Protein AF-A0A843H3G1-F1 (afdb_monomer_lite)

Radius of gyration: 16.41 Å; chains: 1; bounding box: 37×28×42 Å

Structure (mmCIF, N/CA/C/O backbone):
data_AF-A0A843H3G1-F1
#
_entry.id   AF-A0A843H3G1-F1
#
loop_
_atom_site.group_PDB
_atom_site.id
_atom_site.type_symbol
_atom_site.label_atom_id
_atom_site.label_alt_id
_atom_site.label_comp_id
_atom_site.label_asym_id
_atom_site.label_entity_id
_atom_site.label_seq_id
_atom_site.pdbx_PDB_ins_code
_atom_site.Cartn_x
_atom_site.Cartn_y
_atom_site.Cartn_z
_atom_site.occupancy
_atom_site.B_iso_or_equiv
_atom_site.auth_seq_id
_atom_site.auth_comp_id
_atom_site.auth_asym_id
_atom_site.auth_atom_id
_atom_site.pdbx_PDB_model_num
ATOM 1 N N . MET A 1 1 ? -7.427 -16.153 -4.219 1.00 50.53 1 MET A N 1
ATOM 2 C CA . MET A 1 1 ? -6.109 -15.785 -3.649 1.00 50.53 1 MET A CA 1
ATOM 3 C C . MET A 1 1 ? -4.988 -16.247 -4.589 1.00 50.53 1 MET A C 1
ATOM 5 O O . MET A 1 1 ? -4.167 -17.042 -4.159 1.00 50.53 1 MET A O 1
ATOM 9 N N . SER A 1 2 ? -4.984 -15.895 -5.889 1.00 53.91 2 SER A N 1
ATOM 10 C CA . SER A 1 2 ? -4.387 -16.849 -6.854 1.00 53.91 2 SER A CA 1
ATOM 11 C C . SER A 1 2 ? -3.677 -16.355 -8.126 1.00 53.91 2 SER A C 1
ATOM 13 O O . SER A 1 2 ? -3.407 -17.220 -8.944 1.00 53.91 2 SER A O 1
ATOM 15 N N . ASN A 1 3 ? -3.323 -15.078 -8.336 1.00 60.94 3 ASN A N 1
ATOM 16 C CA . ASN A 1 3 ? -2.420 -14.747 -9.468 1.00 60.94 3 ASN A CA 1
ATOM 17 C C . ASN A 1 3 ? -1.548 -13.499 -9.243 1.00 60.94 3 ASN A C 1
ATOM 19 O O . ASN A 1 3 ? -0.339 -13.566 -9.407 1.00 60.94 3 ASN A O 1
ATOM 23 N N . GLU A 1 4 ? -2.127 -12.407 -8.742 1.00 60.62 4 GLU A N 1
ATOM 24 C CA . GLU A 1 4 ? -1.436 -11.106 -8.612 1.00 60.62 4 GLU A CA 1
ATOM 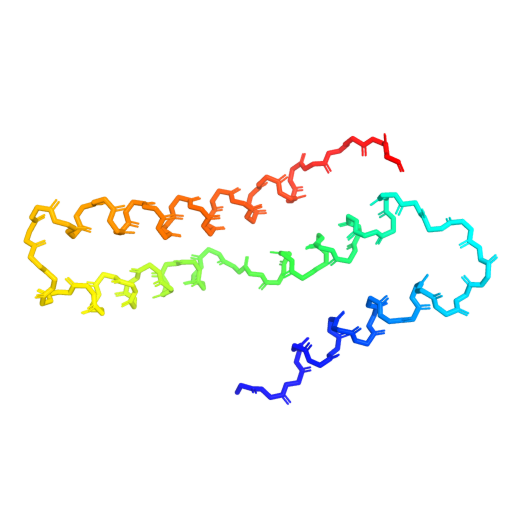25 C C . GLU A 1 4 ? -0.223 -11.118 -7.657 1.00 60.62 4 GLU A C 1
ATOM 27 O O . GLU A 1 4 ? 0.759 -10.417 -7.881 1.00 60.62 4 GLU A O 1
ATOM 32 N N . TYR A 1 5 ? -0.241 -11.942 -6.600 1.00 61.72 5 TYR A N 1
ATOM 33 C CA . TYR A 1 5 ? 0.911 -12.075 -5.691 1.00 61.72 5 TYR A CA 1
ATOM 34 C C . TYR A 1 5 ? 2.106 -12.786 -6.334 1.00 61.72 5 TYR A C 1
ATOM 36 O O . TYR A 1 5 ? 3.248 -12.473 -6.000 1.00 61.72 5 TYR A O 1
ATOM 44 N N . LEU A 1 6 ? 1.843 -13.749 -7.224 1.00 69.56 6 LEU A N 1
ATOM 45 C CA . LEU A 1 6 ? 2.894 -14.419 -7.990 1.00 69.56 6 LEU A CA 1
ATOM 46 C C . LEU A 1 6 ? 3.480 -13.438 -9.011 1.00 69.56 6 LEU A C 1
ATOM 48 O O . LEU A 1 6 ? 4.694 -13.337 -9.114 1.00 69.56 6 LEU A O 1
ATOM 52 N N . GLU A 1 7 ? 2.629 -12.622 -9.637 1.00 82.12 7 GLU A N 1
ATOM 53 C CA . GLU A 1 7 ? 3.048 -11.579 -10.581 1.00 82.12 7 GLU A CA 1
ATOM 54 C C . GLU A 1 7 ? 3.960 -10.522 -9.928 1.00 82.12 7 GLU A C 1
ATOM 56 O O . GLU A 1 7 ? 5.005 -10.196 -10.488 1.00 82.12 7 GLU A O 1
ATOM 61 N N . MET A 1 8 ? 3.648 -10.039 -8.715 1.00 84.38 8 MET A N 1
ATOM 62 C CA . MET A 1 8 ? 4.503 -9.055 -8.028 1.00 84.38 8 MET A CA 1
ATOM 63 C C . MET A 1 8 ? 5.875 -9.635 -7.666 1.00 84.38 8 MET A C 1
ATOM 65 O O . MET A 1 8 ? 6.896 -8.958 -7.796 1.00 84.38 8 MET A O 1
ATOM 69 N N . TYR A 1 9 ? 5.903 -10.883 -7.195 1.00 85.81 9 TYR A N 1
ATOM 70 C CA . TYR A 1 9 ? 7.150 -11.580 -6.890 1.00 85.81 9 TYR A CA 1
ATOM 71 C C . TYR A 1 9 ? 7.999 -11.782 -8.148 1.00 85.81 9 TYR A C 1
ATOM 73 O O . TYR A 1 9 ? 9.198 -11.510 -8.117 1.00 85.81 9 TYR A O 1
ATOM 81 N N . ASP A 1 10 ? 7.379 -12.203 -9.249 1.00 88.06 10 ASP A N 1
ATOM 82 C CA . ASP A 1 10 ? 8.059 -12.420 -10.524 1.00 88.06 10 ASP A CA 1
ATOM 83 C C . ASP A 1 10 ? 8.598 -11.101 -11.104 1.00 88.06 10 ASP A C 1
ATOM 85 O O . ASP A 1 10 ? 9.721 -11.065 -11.605 1.00 88.06 10 ASP A O 1
ATOM 89 N N . GLU A 1 11 ? 7.864 -9.990 -10.964 1.00 86.06 11 GLU A N 1
ATOM 90 C CA . GLU A 1 11 ? 8.348 -8.653 -11.336 1.00 86.06 11 GLU A CA 1
ATOM 91 C C . GLU A 1 11 ? 9.570 -8.242 -10.510 1.00 86.06 11 GLU A C 1
ATOM 93 O O . GLU A 1 11 ? 10.580 -7.822 -11.080 1.00 86.06 11 GLU A O 1
ATOM 98 N N . PHE A 1 12 ? 9.541 -8.436 -9.187 1.00 87.12 12 PHE A N 1
ATOM 99 C CA . PHE A 1 12 ? 10.722 -8.200 -8.353 1.00 87.12 12 PHE A CA 1
ATOM 100 C C . PHE A 1 12 ? 11.894 -9.120 -8.712 1.00 87.12 12 PHE A C 1
ATOM 102 O O . PHE A 1 12 ? 13.038 -8.673 -8.719 1.00 87.12 12 PHE A O 1
ATOM 109 N N . ALA A 1 13 ? 11.640 -10.390 -9.025 1.00 86.50 13 ALA A N 1
ATOM 110 C CA . ALA A 1 13 ? 12.682 -11.324 -9.439 1.00 86.50 13 ALA A CA 1
ATOM 111 C C . ALA A 1 13 ? 13.299 -10.927 -10.790 1.00 86.50 13 ALA A C 1
ATOM 113 O O . ALA A 1 13 ? 14.511 -11.048 -10.965 1.00 86.50 13 ALA A O 1
ATOM 114 N N . SER A 1 14 ? 12.488 -10.401 -11.712 1.00 83.88 14 SER A N 1
ATOM 115 C CA . SER A 1 14 ? 12.935 -9.986 -13.045 1.00 83.88 14 SER A CA 1
ATOM 116 C C . SER A 1 14 ? 13.904 -8.801 -13.005 1.00 83.88 14 SER A C 1
ATOM 118 O O . SER A 1 14 ? 14.948 -8.851 -13.654 1.00 83.88 14 SER A O 1
ATOM 120 N N . ILE A 1 15 ? 13.646 -7.794 -12.160 1.00 81.69 15 ILE A N 1
ATOM 121 C CA . ILE A 1 15 ? 14.560 -6.651 -11.999 1.00 81.69 15 ILE A CA 1
ATOM 122 C C . ILE A 1 15 ? 15.873 -7.026 -11.296 1.00 81.69 15 ILE A C 1
ATOM 124 O O . ILE A 1 15 ? 16.824 -6.258 -11.351 1.00 81.69 15 ILE A O 1
ATOM 128 N N . ILE A 1 16 ? 15.936 -8.187 -10.628 1.00 73.81 16 ILE A N 1
ATOM 129 C CA . ILE A 1 16 ? 17.165 -8.724 -10.019 1.00 73.81 16 ILE A CA 1
ATOM 130 C C . ILE A 1 16 ? 18.005 -9.499 -11.044 1.00 73.81 16 ILE A C 1
ATOM 132 O O . ILE A 1 16 ? 19.219 -9.609 -10.884 1.00 73.81 16 ILE A O 1
ATOM 136 N N . SER A 1 17 ? 17.370 -10.069 -12.073 1.00 65.88 17 SER A N 1
ATOM 137 C CA . SER A 1 17 ? 18.037 -10.917 -13.067 1.00 65.88 17 SER A CA 1
ATOM 138 C C . SER A 1 17 ? 18.679 -10.163 -14.232 1.00 65.88 17 SER A C 1
ATOM 140 O O . SER A 1 17 ? 19.524 -10.746 -14.912 1.00 65.88 17 SER A O 1
ATOM 142 N N . ASP A 1 18 ? 18.304 -8.903 -14.456 1.00 62.12 18 ASP A N 1
ATOM 143 C CA . ASP A 1 18 ? 18.949 -8.040 -15.446 1.00 62.12 18 ASP A CA 1
ATOM 144 C C . ASP A 1 18 ? 20.163 -7.354 -14.793 1.00 62.12 18 ASP A C 1
ATOM 146 O O . ASP A 1 18 ? 20.024 -6.654 -13.797 1.00 62.12 18 ASP A O 1
ATOM 150 N N . ASP A 1 19 ? 21.362 -7.578 -15.342 1.00 56.38 19 ASP A N 1
ATOM 151 C CA . ASP A 1 19 ? 22.704 -7.159 -14.865 1.00 56.38 19 ASP A CA 1
ATOM 152 C C . ASP A 1 19 ? 22.925 -5.618 -14.774 1.00 56.38 19 ASP A C 1
ATOM 154 O O . ASP A 1 19 ? 24.057 -5.125 -14.769 1.00 56.38 19 ASP A O 1
ATOM 158 N N . GLU A 1 20 ? 21.852 -4.824 -14.725 1.00 61.31 20 GLU A N 1
ATOM 159 C CA . GLU A 1 20 ? 21.873 -3.379 -14.516 1.00 61.31 20 GLU A CA 1
ATOM 160 C C . GLU A 1 20 ? 21.712 -3.029 -13.031 1.00 61.31 20 GLU A C 1
ATOM 162 O O . GLU A 1 20 ? 21.055 -3.708 -12.247 1.00 61.31 20 GLU A O 1
ATOM 167 N N . THR A 1 21 ? 22.352 -1.934 -12.624 1.00 70.38 21 THR A N 1
ATOM 168 C CA . THR A 1 21 ? 22.316 -1.426 -11.249 1.00 70.38 21 THR A CA 1
ATOM 169 C C . THR A 1 21 ? 20.865 -1.227 -10.795 1.00 70.38 21 THR A C 1
ATOM 171 O O . THR A 1 21 ? 20.211 -0.279 -11.225 1.00 70.38 21 THR A O 1
ATOM 174 N N . ILE A 1 22 ? 20.365 -2.102 -9.918 1.00 78.94 22 ILE A N 1
ATOM 175 C CA . ILE A 1 22 ? 19.024 -1.975 -9.336 1.00 78.94 22 ILE A CA 1
ATOM 176 C C . ILE A 1 22 ? 18.953 -0.647 -8.577 1.00 78.94 22 ILE A C 1
ATOM 178 O O . ILE A 1 22 ? 19.681 -0.442 -7.603 1.00 78.94 22 ILE A O 1
ATOM 182 N N . THR A 1 23 ? 18.075 0.250 -9.021 1.00 84.06 23 THR A N 1
ATOM 183 C CA . THR A 1 23 ? 17.820 1.531 -8.348 1.00 84.06 23 THR A CA 1
ATOM 184 C C . THR A 1 23 ? 16.633 1.413 -7.401 1.00 84.06 23 THR A C 1
ATOM 186 O O . THR A 1 23 ? 15.765 0.548 -7.572 1.00 84.06 23 THR A O 1
ATOM 189 N N . GLY A 1 24 ? 16.563 2.299 -6.403 1.00 86.62 24 GLY A N 1
ATOM 190 C CA . GLY A 1 24 ? 15.384 2.361 -5.537 1.00 86.62 24 GLY A CA 1
ATOM 191 C C . GLY A 1 24 ? 14.125 2.711 -6.334 1.00 86.62 24 GLY A C 1
ATOM 192 O O . GLY A 1 24 ? 13.045 2.200 -6.036 1.00 86.62 24 GLY A O 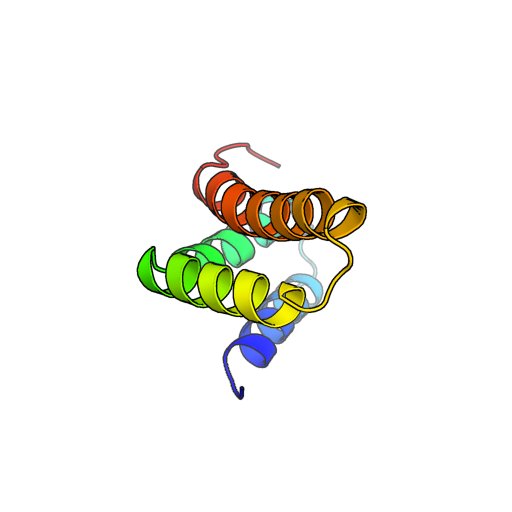1
ATOM 193 N N . ASN A 1 25 ? 14.283 3.477 -7.416 1.00 89.44 25 ASN A N 1
ATOM 194 C CA . ASN A 1 25 ? 13.206 3.816 -8.342 1.00 89.44 25 ASN A CA 1
ATOM 195 C C . ASN A 1 25 ? 12.563 2.588 -9.009 1.00 89.44 25 ASN A C 1
ATOM 197 O O . ASN A 1 25 ? 11.339 2.531 -9.108 1.00 89.44 25 ASN A O 1
ATOM 201 N N . CYS A 1 26 ? 13.341 1.573 -9.407 1.00 89.12 26 CYS A N 1
ATOM 202 C CA . CYS A 1 26 ? 12.788 0.339 -9.987 1.00 89.12 26 CYS A CA 1
ATOM 203 C C . CYS A 1 26 ? 11.831 -0.368 -9.014 1.00 89.12 26 CYS A C 1
ATOM 205 O O . CYS A 1 26 ? 10.760 -0.832 -9.403 1.00 89.12 26 CYS A O 1
ATOM 207 N N . VAL A 1 27 ? 12.201 -0.413 -7.732 1.00 90.12 27 VAL A N 1
ATOM 208 C CA . VAL A 1 27 ? 11.370 -0.999 -6.671 1.00 90.12 27 VAL A CA 1
ATOM 209 C C . VAL A 1 27 ? 10.130 -0.140 -6.421 1.00 90.12 27 VAL A C 1
ATOM 211 O O . VAL A 1 27 ? 9.029 -0.677 -6.285 1.00 90.12 27 VAL A O 1
ATOM 214 N N . LEU A 1 28 ? 10.289 1.187 -6.380 1.00 92.19 28 LEU A N 1
ATOM 215 C CA . LEU A 1 28 ? 9.189 2.117 -6.138 1.00 92.19 28 LEU A CA 1
ATOM 216 C C . LEU A 1 28 ? 8.107 2.033 -7.225 1.00 92.19 28 LEU A C 1
ATOM 218 O O . LEU A 1 28 ? 6.924 2.028 -6.893 1.00 92.19 28 LEU A O 1
ATOM 222 N N . GLU A 1 29 ? 8.485 1.913 -8.499 1.00 92.00 29 GLU A N 1
ATOM 223 C CA . GLU A 1 29 ? 7.528 1.794 -9.608 1.00 92.00 29 GLU A CA 1
ATOM 224 C C . GLU A 1 29 ? 6.673 0.523 -9.511 1.00 92.00 29 GLU A C 1
ATOM 226 O O . GLU A 1 29 ? 5.448 0.586 -9.661 1.00 92.00 29 GLU A O 1
ATOM 231 N N . ILE A 1 30 ? 7.279 -0.620 -9.166 1.00 91.75 30 ILE A N 1
ATOM 232 C CA . ILE A 1 30 ? 6.533 -1.863 -8.913 1.00 91.75 30 ILE A CA 1
ATOM 233 C C . ILE A 1 30 ? 5.570 -1.650 -7.738 1.00 91.75 30 ILE A C 1
ATOM 235 O O . ILE A 1 30 ? 4.373 -1.914 -7.852 1.00 91.75 30 ILE A O 1
ATOM 239 N N . LEU A 1 31 ? 6.046 -1.097 -6.618 1.00 91.62 31 LEU A N 1
ATOM 240 C CA . LEU A 1 31 ? 5.196 -0.845 -5.451 1.00 91.62 31 LEU A CA 1
ATOM 241 C C . LEU A 1 31 ? 4.027 0.099 -5.764 1.00 91.62 31 LEU A C 1
ATOM 243 O O . LEU A 1 31 ? 2.911 -0.149 -5.301 1.00 91.62 31 LEU A O 1
ATOM 247 N N . LYS A 1 32 ? 4.243 1.148 -6.564 1.00 93.62 32 LYS A N 1
ATOM 248 C CA . LYS A 1 32 ? 3.188 2.067 -7.014 1.00 93.62 32 LYS A CA 1
ATOM 249 C C . LYS A 1 32 ? 2.160 1.370 -7.890 1.00 93.62 32 LYS A C 1
ATOM 251 O O . LYS A 1 32 ? 0.967 1.559 -7.662 1.00 93.62 32 LYS A O 1
ATOM 256 N N . LYS A 1 33 ? 2.597 0.538 -8.840 1.00 92.62 33 LYS A N 1
ATOM 257 C CA . LYS A 1 33 ? 1.706 -0.248 -9.704 1.00 92.62 33 LYS A CA 1
ATOM 258 C C . LYS A 1 33 ? 0.725 -1.072 -8.867 1.00 92.62 33 LYS A C 1
ATOM 260 O O . LYS A 1 33 ? -0.483 -0.909 -9.023 1.00 92.62 33 LYS A O 1
ATOM 265 N N . TYR A 1 34 ? 1.224 -1.876 -7.930 1.00 90.69 34 TYR A N 1
ATOM 266 C CA . TYR A 1 34 ? 0.376 -2.718 -7.077 1.00 90.69 34 TYR A CA 1
ATOM 267 C C . TYR A 1 34 ? -0.413 -1.921 -6.032 1.00 90.69 34 TYR A C 1
ATOM 269 O O . TYR A 1 34 ? -1.544 -2.263 -5.716 1.00 90.69 34 TYR A O 1
ATOM 277 N N . SER A 1 35 ? 0.127 -0.813 -5.524 1.00 90.88 35 SER A N 1
ATOM 278 C CA . SER A 1 35 ? -0.624 0.067 -4.618 1.00 90.88 35 SER A CA 1
ATOM 279 C C . SER A 1 35 ? -1.785 0.771 -5.328 1.00 90.88 35 SER A C 1
ATOM 281 O O . SER A 1 35 ? -2.808 1.046 -4.707 1.00 90.88 35 SER A O 1
ATOM 283 N N . SER A 1 36 ? -1.650 1.054 -6.628 1.00 90.62 36 SER A N 1
ATOM 284 C CA . SER A 1 36 ? -2.665 1.761 -7.420 1.00 90.62 36 SER A CA 1
ATOM 285 C C . SER A 1 36 ? -3.889 0.909 -7.762 1.00 90.62 36 SER A C 1
ATOM 287 O O . SER A 1 36 ? -4.944 1.466 -8.067 1.00 90.62 36 SER A O 1
ATOM 289 N N . SER A 1 37 ? -3.777 -0.422 -7.680 1.00 89.88 37 SER A N 1
ATOM 290 C CA . SER A 1 37 ? -4.916 -1.327 -7.863 1.00 89.88 37 SER A CA 1
ATOM 291 C C . SER A 1 37 ? -5.805 -1.425 -6.620 1.00 89.88 37 SER A C 1
ATOM 293 O O . SER A 1 37 ? -6.938 -1.887 -6.726 1.00 89.88 37 SER A O 1
ATOM 295 N N . ILE A 1 38 ? -5.332 -0.957 -5.459 1.00 89.00 38 ILE A N 1
ATOM 296 C CA . ILE A 1 38 ? -6.088 -0.968 -4.206 1.00 89.00 38 ILE A CA 1
ATOM 297 C C . ILE A 1 38 ? -7.006 0.256 -4.168 1.00 89.00 38 ILE A C 1
ATOM 299 O O . ILE A 1 38 ? -6.565 1.395 -3.991 1.00 89.00 38 ILE A O 1
ATOM 303 N N . SER A 1 39 ? -8.310 0.029 -4.295 1.00 87.50 39 SER A N 1
ATOM 304 C CA . SER A 1 39 ? -9.312 1.084 -4.187 1.00 87.50 39 SER A CA 1
ATOM 305 C C . SER A 1 39 ? -9.623 1.435 -2.727 1.00 87.50 39 SER A C 1
ATOM 307 O O . SER A 1 39 ? -9.330 0.696 -1.786 1.00 87.50 39 SER A O 1
ATOM 309 N N . VAL A 1 40 ? -10.307 2.564 -2.521 1.00 83.50 40 VAL A N 1
ATOM 310 C CA . VAL A 1 40 ? -10.835 2.938 -1.197 1.00 83.50 40 VAL A CA 1
ATOM 311 C C . VAL A 1 40 ? -11.820 1.887 -0.664 1.00 83.50 40 VAL A C 1
ATOM 313 O O . VAL A 1 40 ? -11.905 1.702 0.548 1.00 83.50 40 VAL A O 1
ATOM 316 N N . PHE A 1 41 ? -12.538 1.173 -1.537 1.00 88.25 41 PHE A N 1
ATOM 317 C CA . PHE A 1 41 ? -13.462 0.120 -1.112 1.00 88.25 41 PHE A CA 1
ATOM 318 C C . PHE A 1 41 ? -12.718 -1.103 -0.573 1.00 88.25 41 PHE A C 1
ATOM 320 O O . PHE A 1 41 ? -13.103 -1.609 0.478 1.00 88.25 41 PHE A O 1
ATOM 327 N N . ASP A 1 42 ? -11.611 -1.496 -1.204 1.00 86.75 42 ASP A N 1
ATOM 328 C CA . ASP A 1 42 ? -10.758 -2.595 -0.726 1.00 86.75 42 ASP A CA 1
ATOM 329 C C . ASP A 1 42 ? -10.158 -2.256 0.647 1.00 86.75 42 ASP A C 1
ATOM 331 O O . ASP A 1 42 ? -10.136 -3.076 1.564 1.00 86.75 42 ASP A O 1
ATOM 335 N N . MET A 1 43 ? -9.748 -0.996 0.832 1.00 84.44 43 MET A N 1
ATOM 336 C CA . MET A 1 43 ? -9.266 -0.480 2.118 1.00 84.44 43 MET A CA 1
ATOM 337 C C . MET A 1 43 ? -10.340 -0.533 3.213 1.00 84.44 43 MET A C 1
ATOM 339 O O . MET A 1 43 ? -10.049 -0.878 4.364 1.00 84.44 43 MET A O 1
ATOM 343 N N . MET A 1 44 ? -11.583 -0.178 2.874 1.00 85.50 44 MET A N 1
ATOM 344 C CA . MET A 1 44 ? -12.719 -0.242 3.797 1.00 85.50 44 MET A CA 1
ATOM 345 C C . MET A 1 44 ? -13.077 -1.685 4.154 1.00 85.50 44 MET A C 1
ATOM 347 O O . MET A 1 44 ? -13.318 -1.977 5.326 1.00 85.50 44 MET A O 1
ATOM 351 N N . GLU A 1 45 ? -13.084 -2.582 3.169 1.00 89.19 45 GLU A N 1
ATOM 352 C CA . GLU A 1 45 ? -13.344 -4.003 3.377 1.00 89.19 45 GLU A CA 1
ATOM 353 C C . GLU A 1 45 ? -12.283 -4.622 4.293 1.00 89.19 45 GLU A C 1
ATOM 355 O O . GLU A 1 45 ? -12.634 -5.219 5.313 1.00 89.19 45 GLU A O 1
ATOM 360 N N . PHE A 1 46 ? -10.999 -4.385 4.010 1.00 85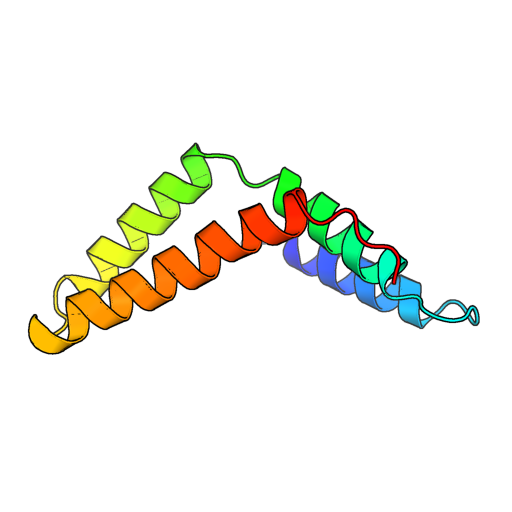.38 46 PHE A N 1
ATOM 361 C CA . PHE A 1 46 ? -9.893 -4.834 4.857 1.00 85.38 46 PHE A CA 1
ATOM 362 C C . PHE A 1 46 ? -10.022 -4.311 6.292 1.00 85.38 46 PHE A C 1
ATOM 364 O O . PHE A 1 46 ? -9.908 -5.067 7.254 1.00 85.38 46 PHE A O 1
ATOM 371 N N . THR A 1 47 ? -10.336 -3.024 6.454 1.00 84.50 47 THR A N 1
ATOM 372 C CA . THR A 1 47 ? -10.550 -2.422 7.778 1.00 84.50 47 THR A CA 1
ATOM 373 C C . THR A 1 47 ? -11.680 -3.121 8.536 1.00 84.50 47 THR A C 1
ATOM 375 O O . THR A 1 47 ? -11.538 -3.422 9.721 1.00 84.50 47 THR A O 1
ATOM 378 N N . SER A 1 48 ? -12.792 -3.421 7.860 1.00 87.31 48 SER A N 1
ATOM 379 C CA . SER A 1 48 ? -13.908 -4.150 8.465 1.00 87.31 48 SER A CA 1
ATOM 380 C C . SER A 1 48 ? -13.505 -5.564 8.888 1.00 87.31 48 SER A C 1
ATOM 382 O O . SER A 1 48 ? -13.899 -6.003 9.968 1.00 87.31 48 SER A O 1
ATOM 384 N N . GLN A 1 49 ? -12.716 -6.267 8.070 1.00 87.06 49 GLN A N 1
ATOM 385 C CA . GLN A 1 49 ? -12.208 -7.603 8.393 1.00 87.06 49 GLN A CA 1
ATOM 386 C C . GLN A 1 49 ? -11.282 -7.564 9.615 1.00 87.06 49 GLN A C 1
ATOM 388 O O . GLN A 1 49 ? -11.494 -8.316 10.561 1.00 87.06 49 GLN A O 1
ATOM 393 N N . VAL A 1 50 ? -10.338 -6.619 9.667 1.00 84.88 50 VAL A N 1
ATOM 394 C CA . VAL A 1 50 ? -9.442 -6.434 10.822 1.00 84.88 50 VAL A CA 1
ATOM 395 C C . VAL A 1 50 ? -10.233 -6.139 12.099 1.00 84.88 50 VAL A C 1
ATOM 397 O O . VAL A 1 50 ? -9.927 -6.689 13.160 1.00 84.88 50 VAL A O 1
ATOM 400 N N . ILE A 1 51 ? -11.265 -5.290 12.029 1.00 84.75 51 ILE A N 1
ATOM 401 C CA . ILE A 1 51 ? -12.131 -5.001 13.182 1.00 84.75 51 ILE A CA 1
ATOM 402 C C . ILE A 1 51 ? -12.830 -6.274 13.668 1.00 84.75 51 ILE A C 1
ATOM 404 O O . ILE A 1 51 ? -12.835 -6.543 14.873 1.00 84.75 51 ILE A O 1
ATOM 408 N N . GLU A 1 52 ? -13.382 -7.055 12.742 1.00 87.88 52 GLU A N 1
ATOM 409 C CA . GLU A 1 52 ? -14.104 -8.294 13.027 1.00 87.88 52 GLU A CA 1
ATOM 410 C C . GLU A 1 52 ? -13.188 -9.374 13.623 1.00 87.88 52 GLU A C 1
ATOM 412 O O . GLU A 1 52 ? -13.536 -9.998 14.624 1.00 87.88 52 GLU A O 1
ATOM 417 N N . GLU A 1 53 ? -11.981 -9.554 13.087 1.00 84.44 53 GLU A N 1
ATOM 418 C CA . GLU A 1 53 ? -10.983 -10.489 13.623 1.00 84.44 53 GLU A CA 1
ATOM 419 C C . GLU A 1 53 ? -10.536 -10.103 15.039 1.00 84.44 53 GLU A C 1
ATOM 421 O O . GLU A 1 53 ? -10.318 -10.958 15.901 1.00 84.44 53 GLU A O 1
ATOM 426 N N . ASN A 1 54 ? -10.478 -8.801 15.323 1.00 83.38 54 ASN A N 1
ATOM 427 C CA . ASN A 1 54 ? -10.088 -8.281 16.628 1.00 83.38 54 ASN A CA 1
ATOM 428 C C . ASN A 1 54 ? -11.250 -8.199 17.638 1.00 83.38 54 ASN A C 1
ATOM 430 O O . ASN A 1 54 ? -11.039 -7.784 18.781 1.00 83.38 54 ASN A O 1
ATOM 434 N N . LYS A 1 55 ? -12.476 -8.617 17.287 1.00 85.19 55 LYS A N 1
ATOM 435 C CA . LYS A 1 55 ? -13.659 -8.451 18.159 1.00 85.19 55 LYS A CA 1
ATOM 436 C C . LYS A 1 55 ? -13.578 -9.208 19.488 1.00 85.19 55 LYS A C 1
ATOM 438 O O . LYS A 1 55 ? -14.206 -8.802 20.468 1.00 85.19 55 LYS A O 1
ATOM 443 N N . TYR A 1 56 ? -12.791 -10.283 19.535 1.00 85.31 56 TYR A N 1
ATOM 444 C CA . TYR A 1 56 ? -12.552 -11.080 20.744 1.00 85.31 56 TYR A CA 1
ATOM 445 C C . TYR A 1 56 ? -11.233 -10.744 21.448 1.00 85.31 56 TYR A C 1
ATOM 447 O O . TYR A 1 56 ? -10.971 -11.268 22.530 1.00 85.31 56 TYR A O 1
ATOM 455 N N . VAL A 1 57 ? -10.409 -9.863 20.872 1.00 84.69 57 VAL A N 1
ATOM 456 C CA . VAL A 1 57 ? -9.173 -9.400 21.511 1.00 84.69 57 VAL A CA 1
ATOM 457 C C . VAL A 1 57 ? -9.537 -8.559 22.728 1.00 84.69 57 VAL A C 1
ATOM 459 O O . VAL A 1 57 ? -10.481 -7.766 22.689 1.00 84.69 57 VAL A O 1
ATOM 462 N N . GLN A 1 58 ? -8.799 -8.732 23.823 1.00 85.06 58 GLN A N 1
ATOM 463 C CA . GLN A 1 58 ? -8.997 -7.952 25.041 1.00 85.06 58 GLN A CA 1
ATOM 464 C C . GLN A 1 58 ? -8.981 -6.453 24.720 1.00 85.06 58 GLN A C 1
ATOM 466 O O . GLN A 1 58 ? -8.126 -5.985 23.974 1.00 85.06 58 GLN A O 1
ATOM 471 N N . GLU A 1 59 ? -9.931 -5.701 25.271 1.00 81.31 59 GLU A N 1
ATOM 472 C CA . GLU A 1 59 ? -10.179 -4.304 24.890 1.00 81.31 59 GLU A CA 1
ATOM 473 C C . GLU A 1 59 ? -8.934 -3.410 25.003 1.00 81.31 59 GLU A C 1
ATOM 475 O O . GLU A 1 59 ? -8.687 -2.593 24.120 1.00 81.31 59 GLU A O 1
ATOM 480 N N . SER A 1 60 ? -8.086 -3.665 26.005 1.00 81.19 60 SER A N 1
ATOM 481 C CA . SER A 1 60 ? -6.801 -2.984 26.198 1.00 81.19 60 SER A CA 1
ATOM 482 C C . SER A 1 60 ? -5.787 -3.206 25.069 1.00 81.19 60 SER A C 1
ATOM 484 O O . SER A 1 60 ? -4.949 -2.349 24.847 1.00 81.19 60 SER A O 1
ATOM 486 N N . TYR A 1 61 ? -5.847 -4.338 24.365 1.00 78.56 61 TYR A N 1
ATOM 487 C CA . TYR A 1 61 ? -4.962 -4.670 23.238 1.00 78.56 61 TYR A CA 1
ATOM 488 C C . TYR A 1 61 ? -5.612 -4.416 21.877 1.00 78.56 61 TYR A C 1
ATOM 490 O O . TYR A 1 61 ? -4.930 -4.309 20.860 1.00 78.56 61 TYR A O 1
ATOM 498 N N . ARG A 1 62 ? -6.942 -4.334 21.848 1.00 80.19 62 ARG A N 1
ATOM 499 C CA . ARG A 1 62 ? -7.731 -4.213 20.625 1.00 80.19 62 ARG A CA 1
ATOM 500 C C . ARG A 1 62 ? -7.478 -2.894 19.912 1.00 80.19 62 ARG A C 1
ATOM 502 O O . ARG A 1 62 ? -7.288 -2.899 18.702 1.00 80.19 62 ARG A O 1
ATOM 509 N N . GLN A 1 63 ? -7.463 -1.790 20.657 1.00 78.50 63 GLN A N 1
ATOM 510 C CA . GLN A 1 63 ? -7.259 -0.459 20.082 1.00 78.50 63 GLN A CA 1
ATOM 511 C C . GLN A 1 63 ? -5.865 -0.326 19.469 1.00 78.50 63 GLN A C 1
ATOM 513 O O . GLN A 1 63 ? -5.748 0.114 18.330 1.00 78.50 63 GLN A O 1
ATOM 518 N N . ASP A 1 64 ? -4.832 -0.782 20.178 1.00 80.62 64 ASP A N 1
ATOM 519 C CA . ASP A 1 64 ? -3.451 -0.720 19.694 1.00 80.62 64 ASP A CA 1
ATOM 520 C C . ASP A 1 64 ? -3.223 -1.647 18.494 1.00 80.62 64 ASP A C 1
ATOM 522 O O . ASP A 1 64 ? -2.589 -1.247 17.521 1.00 80.62 64 ASP A O 1
ATOM 526 N N . SER A 1 65 ? -3.799 -2.854 18.517 1.00 73.62 65 SER A N 1
ATOM 527 C CA . SER A 1 65 ? -3.768 -3.798 17.393 1.00 73.62 65 SER A CA 1
ATOM 528 C C . SER A 1 65 ? -4.445 -3.219 16.148 1.00 73.62 65 SER A C 1
ATOM 530 O O . SER A 1 65 ? -3.825 -3.120 15.089 1.00 73.62 65 SER A O 1
ATOM 532 N N . GLN A 1 66 ? -5.699 -2.776 16.276 1.00 79.00 66 GLN A N 1
ATOM 533 C CA . GLN A 1 66 ? -6.466 -2.220 15.160 1.00 79.00 66 GLN A CA 1
ATOM 534 C C . GLN A 1 66 ? -5.782 -0.984 14.589 1.00 79.00 66 GLN A C 1
ATOM 536 O O . GLN A 1 66 ? -5.633 -0.872 13.375 1.00 79.00 66 GLN A O 1
ATOM 541 N N . LYS A 1 67 ? -5.314 -0.087 15.463 1.00 80.38 67 LYS A N 1
ATOM 542 C CA . LYS A 1 67 ? -4.556 1.092 15.066 1.00 80.38 67 LYS A CA 1
ATOM 543 C C . LYS A 1 67 ? -3.291 0.691 14.316 1.00 80.38 67 LYS A C 1
ATOM 545 O O . LYS A 1 67 ? -3.100 1.141 13.196 1.00 80.38 67 LYS A O 1
ATOM 550 N N . SER A 1 68 ? -2.480 -0.213 14.862 1.00 77.44 68 SER A N 1
ATOM 551 C CA . SER A 1 68 ? -1.250 -0.656 14.207 1.00 77.44 68 SER A CA 1
ATOM 552 C C . SER A 1 68 ? -1.516 -1.260 12.828 1.00 77.44 68 SER A C 1
ATOM 554 O O . SER A 1 68 ? -0.796 -0.927 11.895 1.00 77.44 68 SER A O 1
ATOM 556 N N . TYR A 1 69 ? -2.535 -2.106 12.659 1.00 75.44 69 TYR A N 1
ATOM 557 C CA . TYR A 1 69 ? -2.837 -2.726 11.363 1.00 75.44 69 TYR A CA 1
ATOM 558 C C . TYR A 1 69 ? -3.407 -1.736 10.347 1.00 75.44 69 TYR A C 1
ATOM 560 O O . TYR A 1 69 ? -2.941 -1.684 9.210 1.00 75.44 69 TYR A O 1
ATOM 568 N N . ILE A 1 70 ? -4.394 -0.937 10.753 1.00 73.75 70 ILE A N 1
ATOM 569 C CA . ILE A 1 70 ? -5.064 0.018 9.867 1.00 73.75 70 ILE A CA 1
ATOM 570 C C . ILE A 1 70 ? -4.094 1.133 9.480 1.00 73.75 70 ILE A C 1
ATOM 572 O O . ILE A 1 70 ? -3.949 1.431 8.298 1.00 73.75 70 ILE A O 1
ATOM 576 N N . GLU A 1 71 ? -3.396 1.723 10.451 1.00 76.31 71 GLU A N 1
ATOM 577 C CA . GLU A 1 71 ? -2.427 2.784 10.185 1.00 76.31 71 GLU A CA 1
ATOM 578 C C . GLU A 1 71 ? -1.249 2.254 9.363 1.00 76.31 71 GLU A C 1
ATOM 580 O O . GLU A 1 71 ? -0.915 2.855 8.346 1.00 76.31 71 GLU A O 1
ATOM 585 N N . SER A 1 72 ? -0.666 1.103 9.721 1.00 73.81 72 SER A N 1
ATOM 586 C CA . SER A 1 72 ? 0.497 0.583 8.985 1.00 73.81 72 SER A CA 1
ATOM 587 C C . SER A 1 72 ? 0.153 0.133 7.571 1.00 73.81 72 SER A C 1
ATOM 589 O O . SER A 1 72 ? 0.995 0.261 6.693 1.00 73.81 72 SER A O 1
ATOM 591 N N . PHE A 1 73 ? -1.048 -0.389 7.315 1.00 76.88 73 PHE A N 1
ATOM 592 C CA . PHE A 1 73 ? -1.416 -0.821 5.968 1.00 76.88 73 PHE A CA 1
ATOM 593 C C . PHE A 1 73 ? -1.914 0.356 5.122 1.00 76.88 73 PHE A C 1
ATOM 595 O O . PHE A 1 73 ? -1.363 0.638 4.059 1.00 76.88 73 PHE A O 1
ATOM 602 N N . LEU A 1 74 ? -2.908 1.107 5.609 1.00 79.12 74 LEU A N 1
ATOM 603 C CA . LEU A 1 74 ? -3.540 2.168 4.822 1.00 79.12 74 LEU A CA 1
ATOM 604 C C . LEU A 1 74 ? -2.629 3.371 4.602 1.00 79.12 74 LEU A C 1
ATOM 606 O O . LEU A 1 74 ? -2.616 3.920 3.497 1.00 79.12 74 LEU A O 1
ATOM 610 N N . PHE A 1 75 ? -1.881 3.807 5.623 1.00 81.62 75 PHE A N 1
ATOM 611 C CA . PHE A 1 75 ? -0.959 4.923 5.419 1.00 81.62 75 PHE A CA 1
ATOM 612 C C . PHE A 1 75 ? 0.201 4.515 4.529 1.00 81.62 75 PHE A C 1
ATOM 614 O O . PHE A 1 75 ? 0.581 5.304 3.678 1.00 81.62 75 PHE A O 1
ATOM 621 N N . ARG A 1 76 ? 0.682 3.270 4.604 1.00 86.56 76 ARG A N 1
ATOM 622 C CA . ARG A 1 76 ? 1.790 2.833 3.751 1.00 86.56 76 ARG A CA 1
ATOM 623 C C . ARG A 1 76 ? 1.425 2.790 2.271 1.00 86.56 76 ARG A C 1
ATOM 625 O O . ARG A 1 76 ? 2.227 3.233 1.458 1.00 86.56 76 ARG A O 1
ATOM 632 N N . ILE A 1 77 ? 0.218 2.338 1.924 1.00 88.62 77 ILE A N 1
ATOM 633 C CA . ILE A 1 77 ? -0.277 2.404 0.539 1.00 88.62 77 ILE A CA 1
ATOM 634 C C . ILE A 1 77 ? -0.353 3.857 0.058 1.00 88.62 77 ILE A C 1
ATOM 636 O O . ILE A 1 77 ? 0.104 4.175 -1.039 1.00 88.62 77 ILE A O 1
ATOM 640 N N . LYS A 1 78 ? -0.869 4.767 0.893 1.00 87.19 78 LYS A N 1
ATOM 641 C CA . LYS A 1 78 ? -0.917 6.198 0.560 1.00 87.19 78 LYS A CA 1
ATOM 642 C C . LYS A 1 78 ? 0.472 6.817 0.429 1.00 87.19 78 LYS A C 1
ATOM 644 O O . LYS A 1 78 ? 0.674 7.618 -0.477 1.00 87.19 78 LYS A O 1
ATOM 649 N N . ASP A 1 79 ? 1.402 6.472 1.308 1.00 91.44 79 ASP A N 1
ATOM 650 C CA . ASP A 1 79 ? 2.769 6.985 1.283 1.00 91.44 79 ASP A CA 1
ATOM 651 C C . ASP A 1 79 ? 3.474 6.548 -0.001 1.00 91.44 79 ASP A C 1
ATOM 653 O O . ASP A 1 79 ? 4.024 7.394 -0.692 1.00 91.44 79 ASP A O 1
ATOM 657 N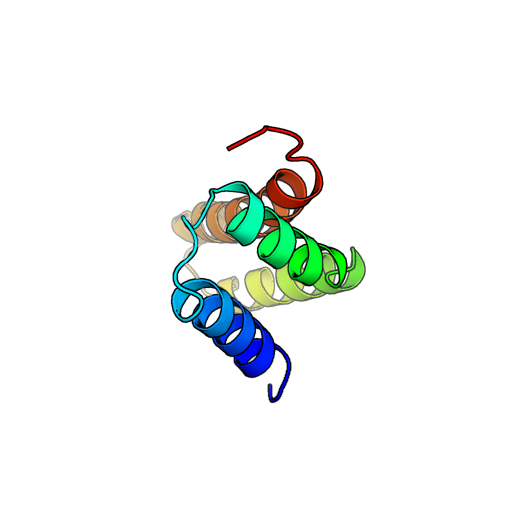 N . ILE A 1 80 ? 3.369 5.267 -0.377 1.00 93.31 80 ILE A N 1
ATOM 658 C CA . ILE A 1 80 ? 3.938 4.730 -1.625 1.00 93.31 80 ILE A CA 1
ATOM 659 C C . ILE A 1 80 ? 3.375 5.461 -2.849 1.00 93.31 80 ILE A C 1
ATOM 661 O O . ILE A 1 80 ? 4.128 5.868 -3.732 1.00 93.31 80 ILE A O 1
ATOM 665 N N . LEU A 1 81 ? 2.052 5.650 -2.908 1.00 91.75 81 LEU A N 1
ATOM 666 C CA . LEU A 1 81 ? 1.401 6.331 -4.032 1.00 91.75 81 LEU A CA 1
ATOM 667 C C . LEU A 1 81 ? 1.816 7.801 -4.158 1.00 91.75 81 LEU A C 1
ATOM 669 O O . LEU A 1 81 ? 1.866 8.327 -5.268 1.00 91.75 81 LEU A O 1
ATOM 673 N N . ASN A 1 82 ? 2.106 8.458 -3.035 1.00 93.50 82 ASN A N 1
ATOM 674 C CA . ASN A 1 82 ? 2.495 9.867 -2.999 1.00 93.50 82 ASN A CA 1
ATOM 675 C C . ASN A 1 82 ? 4.018 10.082 -3.009 1.00 93.50 82 ASN A C 1
ATOM 677 O O . ASN A 1 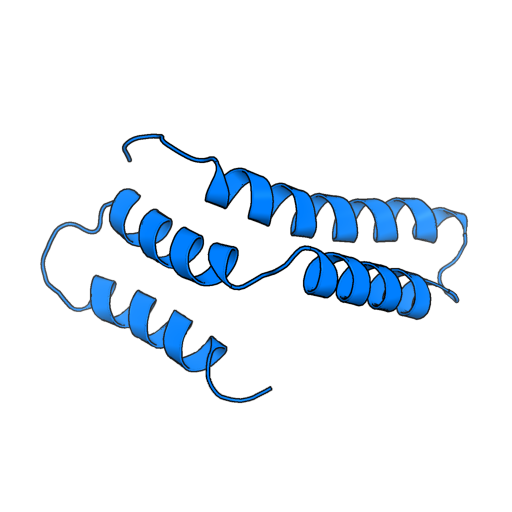82 ? 4.462 11.233 -3.038 1.00 93.50 82 ASN A O 1
ATOM 681 N N . ASP A 1 83 ? 4.814 9.012 -2.982 1.00 94.69 83 ASP A N 1
ATOM 682 C CA . ASP A 1 83 ? 6.269 9.095 -2.985 1.00 94.69 83 ASP A CA 1
ATOM 683 C C . ASP A 1 83 ? 6.770 9.545 -4.363 1.00 94.69 83 ASP A C 1
ATOM 685 O O . ASP A 1 83 ? 6.583 8.862 -5.367 1.00 94.69 83 ASP A O 1
ATOM 689 N N . ASN A 1 84 ? 7.389 10.721 -4.424 1.00 92.69 84 ASN A N 1
AT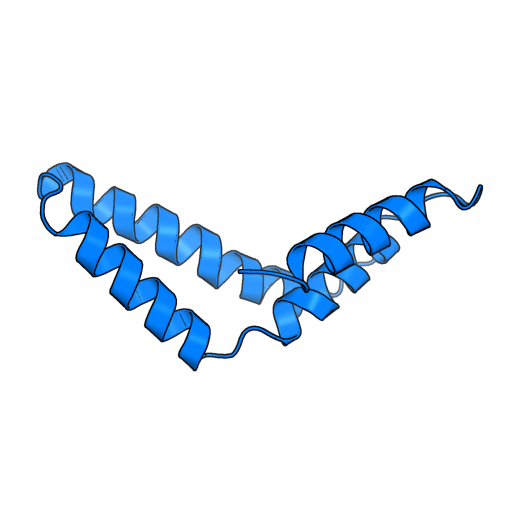OM 690 C CA . ASN A 1 84 ? 7.960 11.296 -5.645 1.00 92.69 84 ASN A CA 1
ATOM 691 C C . ASN A 1 84 ? 9.465 11.557 -5.499 1.00 92.69 84 ASN A C 1
ATOM 693 O O . ASN A 1 84 ? 10.012 12.408 -6.201 1.00 92.69 84 ASN A O 1
ATOM 697 N N . ASN A 1 85 ? 10.114 10.891 -4.544 1.00 93.38 85 ASN A N 1
ATOM 698 C CA . ASN A 1 85 ? 11.554 10.998 -4.366 1.00 93.38 85 ASN A CA 1
ATOM 699 C C . ASN A 1 85 ? 12.296 10.241 -5.481 1.00 93.38 85 ASN A C 1
ATOM 701 O O . ASN A 1 85 ? 11.747 9.332 -6.100 1.00 93.38 85 ASN A O 1
ATOM 705 N N . ASP A 1 86 ? 13.546 10.637 -5.712 1.00 89.31 86 ASP A N 1
ATOM 706 C CA . ASP A 1 86 ? 14.469 10.000 -6.654 1.00 89.31 86 ASP A CA 1
ATOM 707 C C . ASP A 1 86 ? 15.518 9.210 -5.853 1.00 89.31 86 ASP A C 1
ATOM 709 O O . ASP A 1 86 ? 16.225 9.801 -5.027 1.00 89.31 86 ASP A O 1
ATOM 713 N N . TYR A 1 87 ? 15.551 7.887 -6.044 1.00 85.25 87 TYR A N 1
ATOM 714 C CA . TYR A 1 87 ? 16.315 6.917 -5.244 1.00 85.25 87 TYR A CA 1
ATOM 715 C C . TYR A 1 87 ? 17.371 6.142 -6.035 1.00 85.25 87 TYR A C 1
ATOM 717 O O . TYR A 1 87 ? 17.011 5.491 -7.046 1.00 85.25 87 TYR A O 1
#

Secondary structure (DSSP, 8-state):
--SHHHHHHHHHHHHHHSSS---HHHHHHHHHHHHHT--HHHHHHHHHHHHHHGGGS-HHHHHHHHHHHHIIIIIHHHHHHH-----

Foldseek 3Di:
DDDVVVVLVVQVVVLVPPPDDDFPVSVLVSLLVVLVVCDPVNLVVVLVVLLVVLVPPDPVVSVVSSCCVSCVPVVVSVCSNPDPDGD

Sequence (87 aa):
MSNEYLEMYDEFASIISDDETITGNCVLEILKKYSSSISVFDMMEFTSQVIEENKYVQESYRQDSQKSYIESFLFRIKDILNDNNDY

pLDDT: mean 82.37, std 9.71, range [50.53, 94.69]